Protein AF-A0A349B9G8-F1 (afdb_monomer_lite)

pLDDT: mean 92.89, std 4.32, range [77.88, 98.25]

Radius of gyration: 18.45 Å; chains: 1; bounding box: 40×33×50 Å

Sequence (109 aa):
EDEPMFTGWAVRTLQEGLQNLANLPDVFQEMTAYFLEHIGKRRAMEPGSRPDDILTMLIETESEHPITDEHLLGTCFLLLIAGIDTTWSNIGSSMYHLATHPEDQQRLR

Secondary structure (DSSP, 8-state):
--HHHHHHHHIIIIIITTT-GGGHHHHHHHHHHHHHHHHHHHHTS-GGGS-SSHHHHHHH---SS---HHHHHHHHHHHHHHIIIIIHHHHHHHHHHHHH-HHHHHHT-

Foldseek 3Di:
DCVVVLLVLLCCVPVVCVVPVVCVVVSL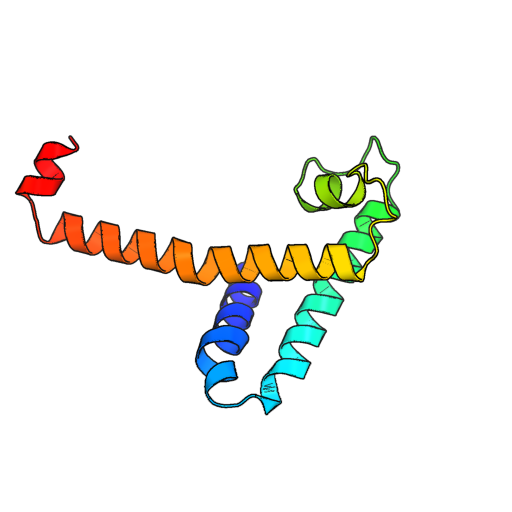VVLLVVVVVVLVVQVPDDLVPHDPDPSNCLCPDDDPDDCDSVNSSVVVVCCSNVCPPPVVVVVVVVVVVCVVCVPVVVVVD

Structure (mmCIF, N/CA/C/O backbone):
data_AF-A0A349B9G8-F1
#
_entry.id   AF-A0A349B9G8-F1
#
loop_
_atom_site.group_PDB
_atom_site.id
_atom_site.type_symbol
_atom_site.label_atom_id
_atom_site.label_alt_id
_atom_site.label_comp_id
_atom_site.label_asym_id
_atom_site.label_entity_id
_atom_site.label_seq_id
_atom_site.pdbx_PDB_ins_code
_atom_site.Cartn_x
_atom_site.Cartn_y
_atom_site.Cartn_z
_atom_site.occupancy
_atom_site.B_iso_or_equiv
_atom_site.auth_seq_id
_atom_site.auth_comp_id
_atom_site.auth_asym_id
_atom_site.auth_atom_id
_atom_site.pdbx_PDB_model_num
ATOM 1 N N . GLU A 1 1 ? -12.450 -7.403 -6.497 1.00 84.62 1 GLU A N 1
ATOM 2 C CA . GLU A 1 1 ? -12.035 -8.798 -6.755 1.00 84.62 1 GLU A CA 1
ATOM 3 C C . GLU A 1 1 ? -10.753 -9.128 -5.994 1.00 84.62 1 GLU A C 1
ATOM 5 O O . GLU A 1 1 ? -10.718 -10.168 -5.357 1.00 84.62 1 GLU A O 1
ATOM 10 N N . ASP A 1 2 ? -9.784 -8.208 -5.929 1.00 92.19 2 ASP A N 1
ATOM 11 C CA . ASP A 1 2 ? -8.474 -8.432 -5.281 1.00 92.19 2 ASP A CA 1
ATOM 12 C C . ASP A 1 2 ? -8.434 -8.288 -3.746 1.00 92.19 2 ASP A C 1
ATOM 14 O O . ASP A 1 2 ? -7.398 -8.520 -3.127 1.00 92.19 2 ASP A O 1
ATOM 18 N N . GLU A 1 3 ? -9.546 -7.911 -3.105 1.00 90.31 3 GLU A N 1
ATOM 19 C CA . GLU A 1 3 ? -9.597 -7.667 -1.653 1.00 90.31 3 GLU A CA 1
ATOM 20 C C . GLU A 1 3 ? -9.097 -8.860 -0.813 1.00 90.31 3 GLU A C 1
ATOM 22 O O . GLU A 1 3 ? -8.223 -8.637 0.025 1.00 90.31 3 GLU A O 1
ATOM 27 N N . PRO A 1 4 ? -9.510 -10.120 -1.065 1.00 94.19 4 PRO A N 1
ATOM 28 C CA . PRO A 1 4 ? -9.033 -11.253 -0.271 1.00 94.19 4 PRO A CA 1
ATOM 29 C C . PRO A 1 4 ? -7.520 -11.471 -0.382 1.00 94.19 4 PRO A C 1
ATOM 31 O O . PRO A 1 4 ? -6.872 -11.868 0.587 1.00 94.19 4 PRO A O 1
ATOM 34 N N . MET A 1 5 ? -6.946 -11.195 -1.556 1.00 94.56 5 MET A N 1
ATOM 35 C CA . MET A 1 5 ? -5.506 -11.289 -1.798 1.00 94.56 5 MET A CA 1
ATOM 36 C C . MET A 1 5 ? -4.756 -10.212 -1.008 1.00 94.56 5 MET A C 1
ATOM 38 O O . MET A 1 5 ? -3.806 -10.528 -0.297 1.00 94.56 5 MET A O 1
ATOM 42 N N . PHE A 1 6 ? -5.218 -8.961 -1.065 1.00 93.44 6 PHE A N 1
ATOM 43 C CA . PHE A 1 6 ? -4.607 -7.844 -0.341 1.00 93.44 6 PHE A CA 1
ATOM 44 C C . PHE A 1 6 ? -4.694 -8.001 1.179 1.00 93.44 6 PHE A C 1
ATOM 46 O O . PHE A 1 6 ? -3.703 -7.784 1.880 1.00 93.44 6 PHE A O 1
ATOM 53 N N . THR A 1 7 ? -5.844 -8.437 1.694 1.00 92.06 7 THR A N 1
ATOM 54 C CA . THR A 1 7 ? -6.014 -8.750 3.117 1.00 92.06 7 THR A CA 1
ATOM 55 C C . THR A 1 7 ? -5.093 -9.904 3.531 1.00 92.06 7 THR A C 1
ATOM 57 O O . THR A 1 7 ? -4.405 -9.814 4.549 1.00 92.06 7 THR A O 1
ATOM 60 N N . GLY A 1 8 ? -5.004 -10.965 2.719 1.00 93.44 8 GLY A N 1
ATOM 61 C CA . GLY A 1 8 ? -4.118 -12.105 2.979 1.00 93.44 8 GLY A CA 1
ATOM 62 C C . GLY A 1 8 ? -2.636 -11.723 3.009 1.00 93.44 8 GLY A C 1
ATOM 63 O O . GLY A 1 8 ? -1.891 -12.174 3.878 1.00 93.44 8 GLY A O 1
ATOM 64 N N . TRP A 1 9 ? -2.212 -10.844 2.107 1.00 94.50 9 TRP A N 1
ATOM 65 C CA . TRP A 1 9 ? -0.876 -10.262 2.099 1.00 94.50 9 TRP A CA 1
ATOM 66 C C . TRP A 1 9 ? -0.565 -9.473 3.370 1.00 94.50 9 TRP A C 1
ATOM 68 O O . TRP A 1 9 ? 0.474 -9.708 3.983 1.00 94.50 9 TRP A O 1
ATOM 78 N N . ALA A 1 10 ? -1.468 -8.597 3.816 1.00 91.94 10 ALA A N 1
ATOM 79 C CA . ALA A 1 10 ? -1.268 -7.834 5.047 1.00 91.94 10 ALA A CA 1
ATOM 80 C C . ALA A 1 10 ? -1.130 -8.748 6.279 1.00 91.94 10 ALA A C 1
ATOM 82 O O . ALA A 1 10 ? -0.223 -8.554 7.089 1.00 91.94 10 ALA A O 1
ATOM 83 N N . VAL A 1 11 ? -1.969 -9.785 6.385 1.00 90.94 11 VAL A N 1
ATOM 84 C CA . VAL A 1 11 ? -1.896 -10.787 7.465 1.00 90.94 11 VAL A CA 1
ATOM 85 C C . VAL A 1 11 ? -0.565 -11.540 7.431 1.00 90.94 11 VAL A C 1
ATOM 87 O O . VAL A 1 11 ? 0.140 -11.589 8.442 1.00 90.94 11 VAL A O 1
ATOM 90 N N . ARG A 1 12 ? -0.174 -12.068 6.264 1.00 92.44 12 ARG A N 1
ATOM 91 C CA . ARG A 1 12 ? 1.087 -12.808 6.107 1.00 92.44 12 ARG A CA 1
ATOM 92 C C . ARG A 1 12 ? 2.313 -11.931 6.378 1.00 92.44 12 ARG A C 1
ATOM 94 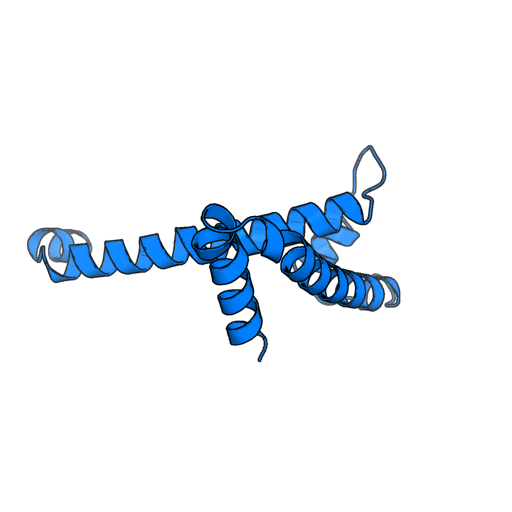O O . ARG A 1 12 ? 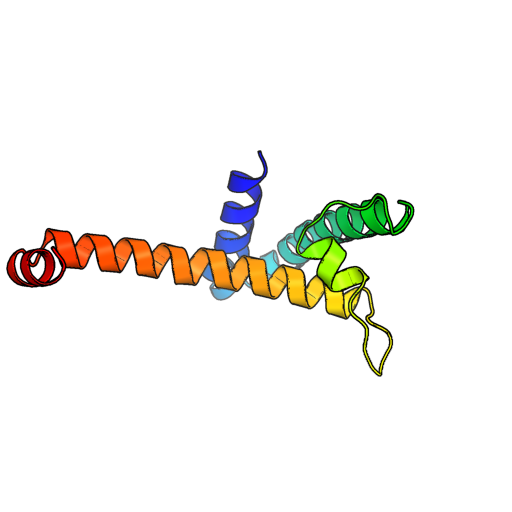3.293 -12.419 6.933 1.00 92.44 12 ARG A O 1
ATOM 101 N N . THR A 1 13 ? 2.273 -10.643 6.033 1.00 91.44 13 THR A N 1
ATOM 102 C CA . THR A 1 13 ? 3.375 -9.705 6.296 1.00 91.44 13 THR A CA 1
ATOM 103 C C . THR A 1 13 ? 3.447 -9.288 7.765 1.00 91.44 13 THR A C 1
ATOM 105 O O . THR A 1 13 ? 4.513 -9.393 8.370 1.00 91.44 13 THR A O 1
ATOM 108 N N . LEU A 1 14 ? 2.348 -8.7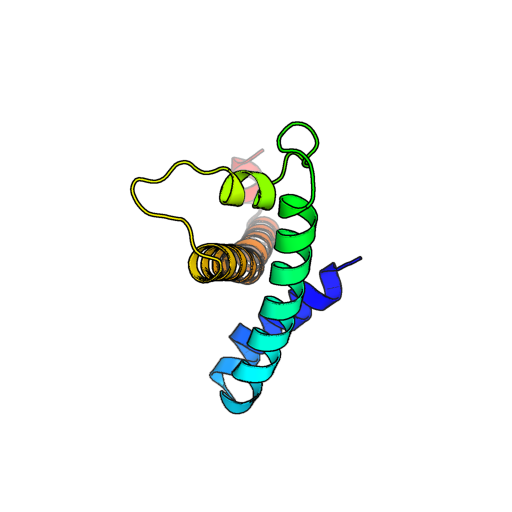99 8.346 1.00 88.69 14 LEU A N 1
ATOM 109 C CA . LEU A 1 14 ? 2.372 -8.151 9.660 1.00 88.69 14 LEU A CA 1
ATOM 110 C C . LEU A 1 14 ? 2.116 -9.112 10.818 1.00 88.69 14 LEU A C 1
ATOM 112 O O . LEU A 1 14 ? 2.768 -8.996 11.848 1.00 88.69 14 LEU A O 1
ATOM 116 N N . GLN A 1 15 ? 1.191 -10.061 10.679 1.00 86.50 15 GLN A N 1
ATOM 117 C CA . GLN A 1 15 ? 0.816 -10.949 11.785 1.00 86.50 15 GLN A CA 1
ATOM 118 C C . GLN A 1 15 ? 1.697 -12.197 11.812 1.00 86.50 15 GLN A C 1
ATOM 120 O O . GLN A 1 15 ? 2.270 -12.538 12.848 1.00 86.50 15 GLN A O 1
ATOM 125 N N . GLU A 1 16 ? 1.837 -12.858 10.664 1.00 88.62 16 GLU A N 1
ATOM 126 C CA . GLU A 1 16 ? 2.607 -14.100 10.555 1.00 88.62 16 GLU A CA 1
ATOM 127 C C . GLU A 1 16 ? 4.100 -13.830 10.358 1.00 88.62 16 GLU A C 1
ATOM 129 O O . GLU A 1 16 ? 4.933 -14.506 10.959 1.00 88.62 16 GLU A O 1
ATOM 134 N N . GLY A 1 17 ? 4.458 -12.817 9.563 1.00 82.94 17 GLY A N 1
ATOM 135 C CA . GLY A 1 17 ? 5.846 -12.485 9.241 1.00 82.94 17 GLY A CA 1
ATOM 136 C C . GLY A 1 17 ? 6.690 -12.125 10.465 1.00 82.94 17 GLY A C 1
ATOM 137 O O . GLY A 1 17 ? 7.852 -12.517 10.539 1.00 82.94 17 GLY A O 1
ATOM 138 N N . LEU A 1 18 ? 6.099 -11.474 11.474 1.00 77.88 18 LEU A N 1
ATOM 139 C CA . LEU A 1 18 ? 6.761 -11.208 12.760 1.00 77.88 18 LEU A CA 1
ATOM 140 C C . LEU A 1 18 ? 7.076 -12.490 13.550 1.00 77.88 18 LEU A C 1
ATOM 142 O O . LEU A 1 18 ? 7.996 -12.498 14.366 1.00 77.88 18 LEU A O 1
ATOM 146 N N . GLN A 1 19 ? 6.319 -13.563 13.320 1.00 83.69 19 GLN A N 1
ATOM 147 C CA . GLN A 1 19 ? 6.475 -14.848 14.005 1.00 83.69 19 GLN A CA 1
ATOM 148 C C . GLN A 1 19 ? 7.353 -15.820 13.210 1.00 83.69 19 GLN A C 1
ATOM 150 O O . GLN A 1 19 ? 8.064 -16.633 13.799 1.00 83.69 19 GLN A O 1
ATOM 155 N N . ASN A 1 20 ? 7.322 -15.737 11.877 1.00 83.31 20 ASN A N 1
ATOM 156 C CA . ASN A 1 20 ? 8.096 -16.579 10.979 1.00 83.31 20 ASN A CA 1
ATOM 157 C C . ASN A 1 20 ? 8.531 -15.815 9.718 1.00 83.31 20 ASN A C 1
ATOM 159 O O . ASN A 1 20 ? 7.838 -15.785 8.699 1.00 83.31 20 ASN A O 1
ATOM 163 N N . LEU A 1 21 ? 9.749 -15.274 9.768 1.00 85.88 21 LEU A N 1
ATOM 164 C CA . LEU A 1 21 ? 10.350 -14.518 8.667 1.00 85.88 21 LEU A CA 1
ATOM 165 C C . LEU A 1 21 ? 10.557 -15.351 7.388 1.00 85.88 21 LEU A C 1
ATOM 167 O O . LEU A 1 21 ? 10.736 -14.770 6.321 1.00 85.88 21 LEU A O 1
ATOM 171 N N . ALA A 1 22 ? 10.522 -16.689 7.460 1.00 87.12 22 ALA A N 1
ATOM 172 C CA . ALA A 1 22 ? 10.754 -17.556 6.302 1.00 87.12 22 ALA A CA 1
ATOM 173 C C . ALA A 1 22 ? 9.679 -17.421 5.211 1.00 87.12 22 ALA A C 1
ATOM 175 O O . ALA A 1 22 ? 9.968 -17.701 4.053 1.00 87.12 22 ALA A O 1
ATOM 176 N N . ASN A 1 23 ? 8.475 -16.959 5.563 1.00 82.31 23 ASN A N 1
ATOM 177 C CA . ASN A 1 23 ? 7.364 -16.788 4.621 1.00 82.31 23 ASN A CA 1
ATOM 178 C C . ASN A 1 23 ? 7.349 -15.405 3.948 1.00 82.31 23 ASN A C 1
ATOM 180 O O . ASN A 1 23 ? 6.592 -15.192 3.001 1.00 82.31 23 ASN A O 1
ATOM 184 N N . LEU A 1 24 ? 8.154 -14.451 4.435 1.00 88.00 24 LEU A N 1
ATOM 185 C CA . LEU A 1 24 ? 8.188 -13.094 3.889 1.00 88.00 24 LEU A CA 1
ATOM 186 C C . LEU A 1 24 ? 8.624 -13.047 2.416 1.00 88.00 24 LEU A C 1
ATOM 188 O O . LEU A 1 24 ? 7.950 -12.353 1.656 1.00 88.00 24 LEU A O 1
ATOM 192 N N . PRO A 1 25 ? 9.684 -13.761 1.976 1.00 92.62 25 PRO A N 1
ATOM 193 C CA . PRO A 1 25 ? 10.124 -13.713 0.582 1.00 92.62 25 PRO A CA 1
ATOM 194 C C . PRO A 1 25 ? 9.009 -14.054 -0.412 1.00 92.62 25 PRO A C 1
ATOM 196 O O . PRO A 1 25 ? 8.849 -13.342 -1.400 1.00 92.62 25 PRO A O 1
ATOM 199 N N . ASP A 1 26 ? 8.196 -15.069 -0.109 1.00 91.75 26 ASP A N 1
ATOM 200 C CA . ASP A 1 26 ? 7.091 -15.497 -0.972 1.00 91.75 26 ASP A CA 1
ATOM 201 C C . ASP A 1 26 ? 6.021 -14.402 -1.096 1.00 91.75 26 ASP A C 1
ATOM 203 O O . ASP A 1 26 ? 5.590 -14.073 -2.199 1.00 91.75 26 ASP A O 1
ATOM 207 N N . VAL A 1 27 ? 5.638 -13.768 0.022 1.00 93.25 27 VAL A N 1
ATOM 208 C CA . VAL A 1 27 ? 4.664 -12.658 0.019 1.00 93.25 27 VAL A CA 1
ATOM 209 C C . VAL A 1 27 ? 5.183 -11.477 -0.799 1.00 93.25 27 VAL A C 1
ATOM 211 O O . VAL A 1 27 ? 4.461 -10.921 -1.627 1.00 93.25 27 VAL A O 1
ATOM 214 N N . PHE A 1 28 ? 6.446 -11.092 -0.589 1.00 92.94 28 PHE A N 1
ATOM 215 C CA . PHE A 1 28 ? 7.063 -9.996 -1.335 1.00 92.94 28 PHE A CA 1
ATOM 216 C C . PHE A 1 28 ? 7.160 -10.311 -2.828 1.00 92.94 28 PHE A C 1
ATOM 218 O O . PHE A 1 28 ? 6.963 -9.416 -3.652 1.00 92.94 28 PHE A O 1
ATOM 225 N N . GLN A 1 29 ? 7.423 -11.567 -3.194 1.00 95.44 29 GLN A N 1
ATOM 226 C CA . GLN A 1 29 ? 7.453 -11.998 -4.586 1.00 95.44 29 GLN A CA 1
ATOM 227 C C . GLN A 1 29 ? 6.066 -11.909 -5.237 1.00 95.44 29 GLN A C 1
ATOM 229 O O . GLN A 1 29 ? 5.961 -11.408 -6.357 1.00 95.44 29 GLN A O 1
ATOM 234 N N . GLU A 1 30 ? 5.007 -12.333 -4.542 1.00 96.00 30 GLU A N 1
ATOM 235 C CA . GLU A 1 30 ? 3.621 -12.215 -5.014 1.00 96.00 30 GLU A CA 1
ATOM 236 C C . GLU A 1 30 ? 3.226 -10.748 -5.252 1.00 96.00 30 GLU A C 1
ATOM 238 O O . GLU A 1 30 ? 2.775 -10.395 -6.345 1.00 96.00 30 GLU A O 1
ATOM 243 N N . MET A 1 31 ? 3.465 -9.875 -4.266 1.00 95.81 31 MET A N 1
ATOM 244 C CA . MET A 1 31 ? 3.207 -8.435 -4.389 1.00 95.81 31 MET A CA 1
ATOM 245 C C . MET A 1 31 ? 4.003 -7.813 -5.540 1.00 95.81 31 MET A C 1
ATOM 247 O O . MET A 1 31 ? 3.467 -7.023 -6.318 1.00 95.81 31 MET A O 1
ATOM 251 N N . THR A 1 32 ? 5.283 -8.177 -5.664 1.00 96.75 32 THR A N 1
ATOM 252 C CA . THR A 1 32 ? 6.164 -7.672 -6.724 1.00 96.75 32 THR A CA 1
ATOM 253 C C . THR A 1 32 ? 5.634 -8.057 -8.098 1.00 96.75 32 THR A C 1
ATOM 255 O O . THR A 1 32 ? 5.535 -7.197 -8.971 1.00 96.75 32 THR A O 1
ATOM 258 N N . ALA A 1 33 ? 5.259 -9.324 -8.290 1.00 97.44 33 ALA A N 1
ATOM 259 C CA . ALA A 1 33 ? 4.709 -9.801 -9.554 1.00 97.44 33 ALA A CA 1
ATOM 260 C C . ALA A 1 33 ? 3.434 -9.032 -9.933 1.00 97.44 33 ALA A C 1
ATOM 262 O O . ALA A 1 33 ? 3.327 -8.536 -11.056 1.00 97.44 33 ALA A O 1
ATOM 263 N N . TYR A 1 34 ? 2.521 -8.860 -8.975 1.00 97.19 34 TYR A N 1
ATOM 264 C CA . TYR A 1 34 ? 1.280 -8.118 -9.173 1.00 97.19 34 TYR A CA 1
ATOM 265 C C . TYR A 1 34 ? 1.534 -6.656 -9.567 1.00 97.19 34 TYR A C 1
ATOM 267 O O . TYR A 1 34 ? 1.063 -6.184 -10.605 1.00 97.19 34 TYR A O 1
ATOM 275 N N . PHE A 1 35 ? 2.317 -5.918 -8.778 1.00 97.06 35 PHE A N 1
ATOM 276 C CA . PHE A 1 35 ? 2.544 -4.500 -9.049 1.00 97.06 35 PHE A CA 1
ATOM 277 C C . PHE A 1 35 ? 3.358 -4.268 -10.325 1.00 97.06 35 PHE A C 1
ATOM 279 O O . PHE A 1 35 ? 3.020 -3.356 -11.079 1.00 97.06 35 PHE A O 1
ATOM 286 N N . LEU A 1 36 ? 4.364 -5.097 -10.628 1.00 96.81 36 LEU A N 1
ATOM 287 C CA . LEU A 1 36 ? 5.110 -4.986 -11.888 1.00 96.81 36 LEU A CA 1
ATOM 288 C C . LEU A 1 36 ? 4.221 -5.229 -13.108 1.00 96.81 36 LEU A C 1
ATOM 290 O O . LEU A 1 36 ? 4.345 -4.506 -14.097 1.00 96.81 36 LEU A O 1
ATOM 294 N N . GLU A 1 37 ? 3.292 -6.186 -13.043 1.00 97.50 37 GLU A N 1
ATOM 295 C CA . GLU A 1 37 ? 2.313 -6.395 -14.111 1.00 97.50 37 GLU A CA 1
ATOM 296 C C . GLU A 1 37 ? 1.470 -5.128 -14.333 1.00 97.50 37 GLU A C 1
ATOM 298 O O . GLU A 1 37 ? 1.305 -4.658 -15.463 1.00 97.50 37 GLU A O 1
ATOM 303 N N . HIS A 1 38 ? 0.972 -4.525 -13.254 1.00 96.62 38 HIS A N 1
ATOM 304 C CA . HIS A 1 38 ? 0.154 -3.315 -13.319 1.00 96.62 38 HIS A CA 1
ATOM 305 C C . HIS A 1 38 ? 0.924 -2.061 -13.758 1.00 96.62 38 HIS A C 1
ATOM 307 O O . HIS A 1 38 ? 0.356 -1.222 -14.469 1.00 96.62 38 HIS A O 1
ATOM 313 N N . ILE A 1 39 ? 2.195 -1.935 -13.375 1.00 96.06 39 ILE A N 1
ATOM 314 C CA . ILE A 1 39 ? 3.100 -0.879 -13.844 1.00 96.06 39 ILE A CA 1
ATOM 315 C C . ILE A 1 39 ? 3.371 -1.064 -15.340 1.00 96.06 39 ILE A C 1
ATOM 317 O O . ILE A 1 39 ? 3.236 -0.114 -16.113 1.00 96.06 39 ILE A O 1
ATOM 321 N N . GLY A 1 40 ? 3.681 -2.290 -15.771 1.00 96.12 40 GLY A N 1
ATOM 322 C CA . GLY A 1 40 ? 3.920 -2.630 -17.173 1.00 96.12 40 GLY A CA 1
ATOM 323 C C . GLY A 1 40 ? 2.720 -2.311 -18.064 1.00 96.12 40 GLY A C 1
ATOM 324 O O . GLY A 1 40 ? 2.881 -1.657 -19.094 1.00 96.12 40 GLY A O 1
ATOM 325 N N . LYS A 1 41 ? 1.504 -2.676 -17.629 1.00 96.69 41 LYS A N 1
ATOM 326 C CA . LYS A 1 41 ? 0.253 -2.342 -18.333 1.00 96.69 41 LYS A CA 1
ATOM 327 C C . LYS A 1 41 ? 0.099 -0.836 -18.559 1.00 96.69 41 LYS A C 1
ATOM 329 O O . LYS A 1 41 ? -0.231 -0.434 -19.667 1.00 96.69 41 LYS A O 1
ATOM 334 N N . ARG A 1 42 ? 0.367 -0.003 -17.546 1.00 95.94 42 ARG A N 1
ATOM 335 C CA . ARG A 1 42 ? 0.263 1.467 -17.655 1.00 95.94 42 ARG A CA 1
ATOM 336 C C . ARG A 1 42 ? 1.364 2.066 -18.525 1.00 95.94 42 ARG A C 1
ATOM 338 O O . ARG A 1 42 ? 1.095 2.950 -19.331 1.00 95.94 42 ARG A O 1
ATOM 345 N N . ARG A 1 43 ? 2.596 1.561 -18.421 1.00 94.12 43 ARG A N 1
ATOM 346 C CA . ARG A 1 43 ? 3.717 2.004 -19.268 1.00 94.12 43 ARG A CA 1
ATOM 347 C C . ARG A 1 43 ? 3.526 1.665 -20.745 1.00 94.12 43 ARG A C 1
ATOM 349 O O . ARG A 1 43 ? 3.995 2.423 -21.584 1.00 94.12 43 ARG A O 1
ATOM 356 N N . ALA A 1 44 ? 2.837 0.566 -21.051 1.00 96.81 44 ALA A N 1
ATOM 357 C CA . ALA A 1 44 ? 2.493 0.177 -22.418 1.00 96.81 44 ALA A CA 1
ATOM 358 C C . ALA A 1 44 ? 1.358 1.019 -23.034 1.00 96.81 44 ALA A C 1
ATOM 360 O O . ALA A 1 44 ? 1.127 0.935 -24.238 1.00 96.81 44 ALA A O 1
ATOM 361 N N . MET A 1 45 ? 0.640 1.808 -22.228 1.00 97.06 45 MET A N 1
ATOM 362 C CA . MET A 1 45 ? -0.383 2.739 -22.703 1.00 97.06 45 MET A CA 1
ATOM 363 C C . MET A 1 45 ? 0.236 4.088 -23.078 1.00 97.06 45 MET A C 1
ATOM 365 O O . MET A 1 45 ? 1.174 4.563 -22.427 1.00 97.06 45 MET A O 1
ATOM 369 N N . GLU A 1 46 ? -0.364 4.742 -24.072 1.00 95.50 46 GLU A N 1
ATOM 370 C CA . GLU A 1 46 ? -0.081 6.141 -24.396 1.00 95.50 46 GLU A CA 1
ATOM 371 C C . GLU A 1 46 ? -0.347 7.036 -23.169 1.00 95.50 46 GLU A C 1
ATOM 373 O O . GLU A 1 46 ? -1.398 6.870 -22.540 1.00 95.50 46 GLU A O 1
ATOM 378 N N . PRO A 1 47 ? 0.542 7.994 -22.822 1.00 88.50 47 PRO A N 1
ATOM 379 C CA . PRO A 1 47 ? 0.431 8.789 -21.592 1.00 88.50 47 PRO A CA 1
ATOM 380 C C . PRO A 1 47 ? -0.957 9.404 -21.353 1.00 88.50 47 PRO A C 1
ATOM 382 O O . PRO A 1 47 ? -1.542 9.222 -20.294 1.00 88.50 47 PRO A O 1
ATOM 385 N N . GLY A 1 48 ? -1.565 10.022 -22.371 1.00 91.00 48 GLY A N 1
ATOM 386 C CA . GLY A 1 48 ? -2.894 10.643 -22.254 1.00 91.00 48 GLY A CA 1
ATOM 387 C C . GLY A 1 48 ? -4.086 9.676 -22.205 1.00 91.00 48 GLY A C 1
ATOM 388 O O . GLY A 1 48 ? -5.225 10.128 -22.184 1.00 91.00 48 GLY A O 1
ATOM 389 N N . SER A 1 49 ? -3.853 8.362 -22.258 1.00 95.81 49 SER A N 1
ATOM 390 C CA . SER A 1 49 ? -4.892 7.318 -22.209 1.00 95.81 49 SER A CA 1
ATOM 391 C C . SER A 1 49 ? -4.789 6.423 -20.971 1.00 95.81 49 SER A C 1
ATOM 393 O O . SER A 1 49 ? -5.553 5.464 -20.845 1.00 95.81 49 SER A O 1
ATOM 395 N N . ARG A 1 50 ? -3.839 6.698 -20.069 1.00 96.19 50 ARG A N 1
ATOM 396 C CA . ARG A 1 50 ? -3.695 5.957 -18.813 1.00 96.19 50 ARG A CA 1
ATOM 397 C C . ARG A 1 50 ? -4.858 6.271 -17.861 1.00 96.19 50 ARG A C 1
ATOM 399 O O . ARG A 1 50 ? -5.413 7.367 -17.923 1.00 96.19 50 ARG A O 1
ATOM 406 N N . PRO A 1 51 ? -5.240 5.333 -16.976 1.00 96.50 51 PRO A N 1
ATOM 407 C CA . PRO A 1 51 ? -6.261 5.597 -15.968 1.00 96.50 51 PRO A CA 1
ATOM 408 C C . PRO A 1 51 ? -5.820 6.694 -14.994 1.00 96.50 51 PRO A C 1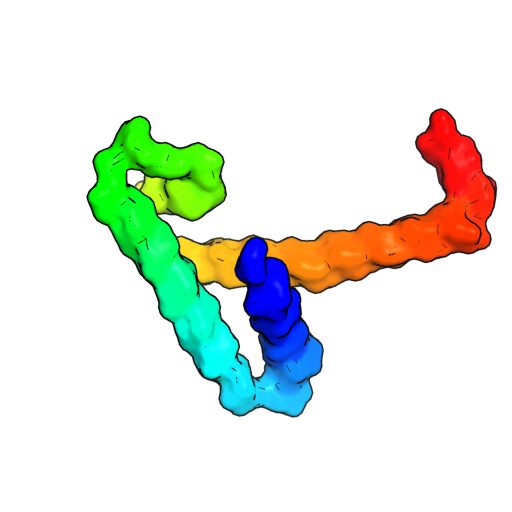
ATOM 410 O O . PRO A 1 51 ? -4.647 6.753 -14.632 1.00 96.50 51 PRO A O 1
ATOM 413 N N . ASP A 1 52 ? -6.765 7.502 -14.520 1.00 95.81 52 ASP A N 1
ATOM 414 C CA . ASP A 1 52 ? -6.535 8.469 -13.442 1.00 95.81 52 ASP A CA 1
ATOM 415 C C . ASP A 1 52 ? -6.503 7.740 -12.088 1.00 95.81 52 ASP A C 1
ATOM 417 O O . ASP A 1 52 ? -7.524 7.556 -11.423 1.00 95.81 52 ASP A O 1
ATOM 421 N N . ASP A 1 53 ? -5.330 7.210 -11.737 1.00 95.06 53 ASP A N 1
ATOM 422 C CA . ASP A 1 53 ? -5.106 6.464 -10.504 1.00 95.06 53 ASP A CA 1
ATOM 423 C C . ASP A 1 53 ? -3.714 6.714 -9.905 1.00 95.06 53 ASP A C 1
ATOM 425 O O . ASP A 1 53 ? -2.826 7.304 -10.523 1.00 95.06 53 ASP A O 1
ATOM 429 N N . ILE A 1 54 ? -3.523 6.246 -8.667 1.00 93.00 54 ILE A N 1
ATOM 430 C CA . ILE A 1 54 ? -2.275 6.435 -7.915 1.00 93.00 54 ILE A CA 1
ATOM 431 C C . ILE A 1 54 ? -1.074 5.830 -8.656 1.00 93.00 54 ILE A C 1
ATOM 433 O O . ILE A 1 54 ? 0.011 6.400 -8.614 1.00 93.00 54 ILE A O 1
ATOM 437 N N . LEU A 1 55 ? -1.231 4.702 -9.355 1.00 94.69 55 LEU A N 1
ATOM 438 C CA . LEU A 1 55 ? -0.115 4.097 -10.084 1.00 94.69 55 LEU A CA 1
ATOM 439 C C . LEU A 1 55 ? 0.298 4.954 -11.282 1.00 94.69 55 LEU A C 1
ATOM 441 O O . LEU A 1 55 ? 1.492 5.129 -11.510 1.00 94.69 55 LEU A O 1
ATOM 445 N N . THR A 1 56 ? -0.661 5.509 -12.025 1.00 95.75 56 THR A N 1
ATOM 446 C CA . THR A 1 56 ? -0.383 6.476 -13.094 1.00 95.75 56 THR A CA 1
ATOM 447 C C . THR A 1 56 ? 0.295 7.718 -12.528 1.00 95.75 56 THR A C 1
ATOM 449 O O . THR A 1 56 ? 1.347 8.103 -13.030 1.00 95.75 56 THR A O 1
ATOM 452 N N . MET A 1 57 ? -0.223 8.270 -11.426 1.00 93.69 57 MET A N 1
ATOM 453 C CA . MET A 1 57 ? 0.385 9.413 -10.740 1.00 93.69 57 MET A CA 1
ATOM 454 C C . MET A 1 57 ? 1.849 9.142 -10.372 1.00 93.69 57 MET A C 1
ATOM 456 O O . MET A 1 57 ? 2.712 9.970 -10.645 1.00 93.69 57 MET A O 1
ATOM 460 N N . LEU A 1 58 ? 2.152 7.973 -9.800 1.00 93.06 58 LEU A N 1
ATOM 461 C CA . LEU A 1 58 ? 3.517 7.595 -9.426 1.00 93.06 58 LEU A CA 1
ATOM 462 C C . LEU A 1 58 ? 4.436 7.408 -10.644 1.00 93.06 58 LEU A C 1
ATOM 464 O O . LEU A 1 58 ? 5.601 7.792 -10.590 1.00 93.06 58 LEU A O 1
ATOM 468 N N . ILE A 1 59 ? 3.930 6.841 -11.744 1.00 93.62 59 ILE A N 1
ATOM 469 C CA . ILE A 1 59 ? 4.696 6.653 -12.990 1.00 93.62 59 ILE A CA 1
ATOM 470 C C . ILE A 1 59 ? 5.015 7.994 -13.661 1.00 93.62 59 ILE A C 1
ATOM 472 O O . ILE A 1 59 ? 6.083 8.144 -14.250 1.00 93.62 59 ILE A O 1
ATOM 476 N N . GLU A 1 60 ? 4.084 8.943 -13.604 1.00 91.62 60 GLU A N 1
ATOM 477 C CA . GLU A 1 60 ? 4.185 10.251 -14.262 1.00 91.62 60 GLU A CA 1
ATOM 478 C C . GLU A 1 60 ? 4.783 11.332 -13.365 1.00 91.62 60 GLU A C 1
ATOM 480 O O . GLU A 1 60 ? 4.953 12.470 -13.797 1.00 91.62 60 GLU A O 1
ATOM 485 N N . THR A 1 61 ? 5.125 10.983 -12.125 1.00 90.62 61 THR A N 1
ATOM 486 C CA . THR A 1 61 ? 5.744 11.908 -11.182 1.00 90.62 61 THR A CA 1
ATOM 487 C C . THR A 1 61 ? 7.074 12.414 -11.736 1.00 90.62 61 THR A C 1
ATOM 489 O O . THR A 1 61 ? 8.013 11.647 -11.962 1.00 90.62 61 THR A O 1
ATOM 492 N N . GLU A 1 62 ? 7.172 13.730 -11.906 1.00 86.00 62 GLU A N 1
ATOM 493 C CA . GLU A 1 62 ? 8.437 14.398 -12.188 1.00 86.00 62 GLU A CA 1
ATOM 494 C C . GLU A 1 62 ? 9.312 14.413 -10.931 1.00 86.00 62 GLU A C 1
ATOM 496 O O . GLU A 1 62 ? 8.866 14.728 -9.828 1.00 86.00 62 GLU A O 1
ATOM 501 N N . SER A 1 63 ? 10.579 14.058 -11.098 1.00 86.00 63 SER A N 1
ATOM 502 C CA . SER A 1 63 ? 11.545 13.926 -10.014 1.00 86.00 63 SER A CA 1
ATOM 503 C C . SER A 1 63 ? 12.925 14.322 -10.528 1.00 86.00 63 SER A C 1
ATOM 505 O O . SER A 1 63 ? 13.254 14.069 -11.687 1.00 86.00 63 SER A O 1
ATOM 507 N N . GLU A 1 64 ? 13.754 14.919 -9.666 1.00 88.00 64 GLU A N 1
ATOM 508 C CA . GLU A 1 64 ? 15.144 15.264 -10.004 1.00 88.00 64 GLU A CA 1
ATOM 509 C C . GLU A 1 64 ? 15.973 14.027 -10.389 1.00 88.00 64 GLU A C 1
ATOM 511 O O . GLU A 1 64 ? 16.929 14.124 -11.158 1.00 88.00 64 GLU A O 1
ATOM 516 N N . HIS A 1 65 ? 15.586 12.856 -9.875 1.00 86.88 65 HIS A N 1
ATOM 517 C CA . HIS A 1 65 ? 16.213 11.570 -10.163 1.00 86.88 65 HIS A CA 1
ATOM 518 C C . HIS A 1 65 ? 15.219 10.620 -10.848 1.00 86.88 65 HIS A C 1
ATOM 520 O O . HIS A 1 65 ? 14.026 10.664 -10.544 1.00 86.88 65 HIS A O 1
ATOM 526 N N . PRO A 1 66 ? 15.670 9.708 -11.726 1.00 83.19 66 PRO A N 1
ATOM 527 C CA . PRO A 1 66 ? 14.779 8.722 -12.326 1.00 83.19 66 PRO A CA 1
ATOM 528 C C . PRO A 1 66 ? 14.042 7.893 -11.263 1.00 83.19 66 PRO A C 1
ATOM 530 O O . PRO A 1 66 ? 14.665 7.273 -10.398 1.00 83.19 66 PRO A O 1
ATOM 533 N N . ILE A 1 67 ? 12.710 7.855 -11.345 1.00 89.94 67 ILE A N 1
ATOM 534 C CA . ILE A 1 67 ? 11.899 6.946 -10.534 1.00 89.94 67 ILE A CA 1
ATOM 535 C C . ILE A 1 67 ? 12.089 5.528 -11.085 1.00 89.94 67 ILE A C 1
ATOM 537 O O . ILE A 1 67 ? 11.712 5.227 -12.218 1.00 89.94 67 ILE A O 1
ATOM 541 N N . THR A 1 68 ? 12.726 4.667 -10.293 1.00 92.19 68 THR A N 1
ATOM 542 C CA . THR A 1 68 ? 12.997 3.273 -10.644 1.00 92.19 68 THR A CA 1
ATOM 543 C C . THR A 1 68 ? 11.793 2.398 -10.309 1.00 92.19 68 THR A C 1
ATOM 545 O O . THR A 1 68 ? 10.909 2.784 -9.542 1.00 92.19 68 THR A O 1
ATOM 548 N N . ASP A 1 69 ? 11.780 1.179 -10.840 1.00 92.00 69 ASP A N 1
ATOM 549 C CA . ASP A 1 69 ? 10.747 0.194 -10.503 1.00 92.00 69 ASP A CA 1
ATOM 550 C C . ASP A 1 69 ? 10.777 -0.156 -9.014 1.00 92.00 69 ASP A C 1
ATOM 552 O O . ASP A 1 69 ? 9.728 -0.340 -8.410 1.00 92.00 69 ASP A O 1
ATOM 556 N N . GLU A 1 70 ? 11.961 -0.165 -8.400 1.00 92.81 70 GLU A N 1
ATOM 557 C CA . GLU A 1 70 ? 12.119 -0.365 -6.960 1.00 92.81 70 GLU A CA 1
ATOM 558 C C . GLU A 1 70 ? 11.444 0.749 -6.149 1.00 92.81 70 GLU A C 1
ATOM 560 O O . GLU A 1 70 ? 10.745 0.456 -5.180 1.00 92.81 70 GLU A O 1
ATOM 565 N N . HIS A 1 71 ? 11.571 2.014 -6.574 1.00 93.56 71 HIS A N 1
ATOM 566 C CA . HIS A 1 71 ? 10.856 3.122 -5.938 1.00 93.56 71 HIS A CA 1
ATOM 567 C C . HIS A 1 71 ? 9.338 2.939 -6.050 1.00 93.56 71 HIS A C 1
ATOM 569 O O . HIS A 1 71 ? 8.637 3.031 -5.043 1.00 93.56 71 HIS A O 1
ATOM 575 N N . LEU A 1 72 ? 8.831 2.616 -7.246 1.00 95.00 72 LEU A N 1
ATOM 576 C CA . LEU A 1 72 ? 7.397 2.389 -7.460 1.00 95.00 72 LEU A CA 1
ATOM 577 C C . LEU A 1 72 ? 6.872 1.236 -6.600 1.00 95.00 72 LEU A C 1
ATOM 579 O O . LEU A 1 72 ? 5.855 1.384 -5.923 1.00 95.00 72 LEU A O 1
ATOM 583 N N . LEU A 1 73 ? 7.576 0.103 -6.595 1.00 95.56 73 LEU A N 1
ATOM 584 C CA . LEU A 1 73 ? 7.219 -1.072 -5.804 1.00 95.56 73 LEU A CA 1
ATOM 585 C C . LEU A 1 73 ? 7.232 -0.772 -4.307 1.00 95.56 73 LEU A C 1
ATOM 587 O O . LEU A 1 73 ? 6.271 -1.107 -3.614 1.00 95.56 73 LEU A O 1
ATOM 591 N N . GLY A 1 74 ? 8.275 -0.099 -3.817 1.00 94.38 74 GLY A N 1
ATOM 592 C CA . GLY A 1 74 ? 8.384 0.306 -2.419 1.00 94.38 74 GLY A CA 1
ATOM 593 C C . GLY A 1 74 ? 7.233 1.214 -1.990 1.00 94.38 74 GLY A C 1
ATOM 594 O O . GLY A 1 74 ? 6.645 1.001 -0.930 1.00 94.38 74 GLY A O 1
ATOM 595 N N . THR A 1 75 ? 6.844 2.178 -2.830 1.00 95.12 75 THR A N 1
ATOM 596 C CA . THR A 1 75 ? 5.685 3.038 -2.558 1.00 95.12 75 THR A CA 1
ATOM 597 C C . THR A 1 75 ? 4.373 2.254 -2.563 1.00 95.12 75 THR A C 1
ATOM 599 O O . THR A 1 75 ? 3.563 2.434 -1.657 1.00 95.12 75 THR A O 1
ATOM 602 N N . CYS A 1 76 ? 4.162 1.354 -3.527 1.00 94.81 76 CYS A N 1
ATOM 603 C CA . CYS A 1 76 ? 2.957 0.519 -3.577 1.00 94.81 76 CYS A CA 1
ATOM 604 C C . CYS A 1 76 ? 2.833 -0.375 -2.339 1.00 94.81 76 CYS A C 1
ATOM 606 O O . CYS A 1 76 ? 1.771 -0.434 -1.719 1.00 94.81 76 CYS A O 1
ATOM 608 N N . PHE A 1 77 ? 3.934 -1.021 -1.950 1.00 93.56 77 PHE A N 1
ATOM 609 C CA . PHE A 1 77 ? 4.017 -1.827 -0.738 1.00 93.56 77 PHE A CA 1
ATOM 610 C C . PHE A 1 77 ? 3.694 -1.001 0.512 1.00 93.56 77 PHE A C 1
ATOM 612 O O . PHE A 1 77 ? 2.852 -1.400 1.318 1.00 93.56 77 PHE A O 1
ATOM 619 N N . LEU A 1 78 ? 4.325 0.171 0.648 1.00 93.06 78 LEU A N 1
ATOM 620 C CA . LEU A 1 78 ? 4.109 1.069 1.778 1.00 93.06 78 LEU A CA 1
ATOM 621 C C . LEU A 1 78 ? 2.636 1.466 1.899 1.00 93.06 78 LEU A C 1
ATOM 623 O O . LEU A 1 78 ? 2.066 1.353 2.981 1.00 93.06 78 LEU A O 1
ATOM 627 N N . LEU A 1 79 ? 2.017 1.904 0.800 1.00 93.00 79 LEU A N 1
ATOM 628 C CA . LEU A 1 79 ? 0.617 2.329 0.792 1.00 93.00 79 LEU A CA 1
ATOM 629 C C . LEU A 1 79 ? -0.331 1.182 1.157 1.00 93.00 79 LEU A C 1
ATOM 631 O O . LEU A 1 79 ? -1.252 1.384 1.950 1.00 93.00 79 LEU A O 1
ATOM 635 N N . LEU A 1 80 ? -0.090 -0.017 0.618 1.00 92.81 80 LEU A N 1
ATOM 636 C CA . LEU A 1 80 ? -0.908 -1.197 0.887 1.00 92.81 80 LEU A CA 1
ATOM 637 C C . LEU A 1 80 ? -0.872 -1.580 2.373 1.00 92.81 80 LEU A C 1
ATOM 639 O O . LEU A 1 80 ? -1.916 -1.672 3.019 1.00 92.81 80 LEU A O 1
ATOM 643 N N . ILE A 1 81 ? 0.328 -1.784 2.919 1.00 90.88 81 ILE A N 1
ATOM 644 C CA . ILE A 1 81 ? 0.505 -2.261 4.295 1.00 90.88 81 ILE A CA 1
ATOM 645 C C . ILE A 1 81 ? 0.085 -1.196 5.306 1.00 90.88 81 ILE A C 1
ATOM 647 O O . ILE A 1 81 ? -0.626 -1.506 6.264 1.00 90.88 81 ILE A O 1
ATOM 651 N N . ALA A 1 82 ? 0.471 0.064 5.082 1.00 89.94 82 ALA A N 1
ATOM 652 C CA . ALA A 1 82 ? 0.104 1.151 5.981 1.00 89.94 82 ALA A CA 1
ATOM 653 C C . ALA A 1 82 ? -1.415 1.345 6.034 1.00 89.94 82 ALA A C 1
ATOM 655 O O . ALA A 1 82 ? -1.969 1.529 7.118 1.00 89.94 82 ALA A O 1
ATOM 656 N N . GLY A 1 83 ? -2.096 1.286 4.886 1.00 87.94 83 GLY A N 1
ATOM 657 C CA . GLY A 1 83 ? -3.538 1.500 4.806 1.00 87.94 83 GLY A CA 1
ATOM 658 C C . GLY A 1 83 ? -4.345 0.388 5.472 1.00 87.94 83 GLY A C 1
ATOM 659 O O . GLY A 1 83 ? -5.246 0.680 6.262 1.00 87.94 83 GLY A O 1
ATOM 660 N N . ILE A 1 84 ? -4.009 -0.871 5.178 1.00 87.62 84 ILE A N 1
ATOM 661 C CA . ILE A 1 84 ? -4.816 -2.016 5.610 1.00 87.62 84 ILE A CA 1
ATOM 662 C C . ILE A 1 84 ? -4.783 -2.200 7.126 1.00 87.62 84 ILE A C 1
ATOM 664 O O . ILE A 1 84 ? -5.844 -2.330 7.720 1.00 87.62 84 ILE A O 1
ATOM 668 N N . ASP A 1 85 ? -3.622 -2.178 7.780 1.00 85.62 85 ASP A N 1
ATOM 669 C CA . ASP A 1 85 ? -3.565 -2.512 9.212 1.00 85.62 85 ASP A CA 1
ATOM 670 C C . ASP A 1 85 ? -3.950 -1.330 10.114 1.00 85.62 85 ASP A C 1
ATOM 672 O O . ASP A 1 85 ? -4.715 -1.485 11.071 1.00 85.62 85 ASP A O 1
ATOM 676 N N . THR A 1 86 ? -3.494 -0.114 9.781 1.00 89.94 86 THR A N 1
ATOM 677 C CA . THR A 1 86 ? -3.694 1.053 10.659 1.00 89.94 86 THR A CA 1
ATOM 678 C C . THR A 1 86 ? -5.094 1.647 10.541 1.00 89.94 86 THR A C 1
ATOM 680 O O . THR A 1 86 ? -5.758 1.869 11.555 1.00 89.94 86 THR A O 1
ATOM 683 N N . THR A 1 87 ? -5.578 1.889 9.318 1.00 92.69 87 THR A N 1
ATOM 684 C CA . THR A 1 87 ? -6.855 2.588 9.113 1.00 92.69 87 THR A CA 1
ATOM 685 C C . THR A 1 87 ? -8.021 1.676 9.466 1.00 92.69 87 THR A C 1
ATOM 687 O O . THR A 1 87 ? -8.954 2.117 10.138 1.00 92.69 87 THR A O 1
ATOM 690 N N . TRP A 1 88 ? -7.936 0.390 9.108 1.00 89.56 88 TRP A N 1
ATOM 691 C CA . TRP A 1 88 ? -8.919 -0.613 9.516 1.00 89.56 88 TRP A CA 1
ATOM 692 C C . TRP A 1 88 ? -9.035 -0.690 11.039 1.00 89.56 88 TRP A C 1
ATOM 694 O O . TRP A 1 88 ? -10.130 -0.540 11.589 1.00 89.56 88 TRP A O 1
ATOM 704 N N . SER A 1 89 ? -7.908 -0.881 11.734 1.00 89.44 89 SER A N 1
ATOM 705 C CA . SER A 1 89 ? -7.888 -1.002 13.196 1.00 89.44 89 SER A CA 1
ATOM 706 C C . SER A 1 89 ? -8.374 0.274 13.881 1.00 89.44 89 SER A C 1
ATOM 708 O O . SER A 1 89 ? -9.098 0.205 14.879 1.00 89.44 89 SER A O 1
ATOM 710 N N . ASN A 1 90 ? -8.044 1.444 13.326 1.00 95.25 90 ASN A N 1
ATOM 711 C CA . ASN A 1 90 ? -8.488 2.729 13.856 1.00 95.25 90 ASN A CA 1
ATOM 712 C C . ASN A 1 90 ? -10.000 2.941 13.688 1.00 95.25 90 ASN A C 1
ATOM 714 O O . ASN A 1 90 ? -10.665 3.374 14.630 1.00 95.25 90 ASN A O 1
ATOM 718 N N . ILE A 1 91 ? -10.566 2.594 12.526 1.00 95.94 91 ILE A N 1
ATOM 719 C CA . ILE A 1 91 ? -12.017 2.657 12.294 1.00 95.94 91 ILE A CA 1
ATOM 720 C C . ILE A 1 91 ? -12.740 1.712 13.260 1.00 95.94 91 ILE A C 1
ATOM 722 O O . ILE A 1 91 ? -13.669 2.137 13.947 1.00 95.94 91 ILE A O 1
ATOM 726 N N . GLY A 1 92 ? -12.282 0.461 13.373 1.00 94.94 92 GLY A N 1
ATOM 727 C CA . GLY A 1 92 ? -12.849 -0.519 14.302 1.00 94.94 92 GLY A CA 1
ATOM 728 C C . GLY A 1 92 ? -12.826 -0.037 15.754 1.00 94.94 92 GLY A C 1
ATOM 729 O O . GLY A 1 92 ? -13.856 -0.052 16.430 1.00 94.94 92 GLY A O 1
ATOM 730 N N . SER A 1 93 ? -11.678 0.469 16.210 1.00 96.94 93 SER A N 1
ATOM 731 C CA . SER A 1 93 ? -11.512 0.990 17.574 1.00 96.94 93 SER A CA 1
ATOM 732 C C . SER A 1 93 ? -12.376 2.227 17.830 1.00 96.94 93 SER A C 1
ATOM 734 O O . SER A 1 93 ? -12.993 2.339 18.888 1.00 96.94 93 SER A O 1
ATOM 736 N N . SER A 1 94 ? -12.486 3.126 16.847 1.00 97.31 94 SER A N 1
ATOM 737 C CA . SER A 1 94 ? -13.323 4.327 16.945 1.00 97.31 94 SER A CA 1
ATOM 738 C C . SER A 1 94 ? -14.807 3.973 17.036 1.00 97.31 94 SER A C 1
ATOM 740 O O . SER A 1 94 ? -15.523 4.512 17.879 1.00 97.31 94 SER A O 1
ATOM 742 N N . MET A 1 95 ? -15.278 3.031 16.213 1.00 97.62 95 MET A N 1
ATOM 743 C CA . MET A 1 95 ? -16.662 2.550 16.277 1.00 97.62 95 MET A CA 1
ATOM 744 C C . MET A 1 95 ? -16.960 1.865 17.612 1.00 97.62 95 MET A C 1
ATOM 746 O O . MET A 1 95 ? -18.007 2.118 18.205 1.00 97.62 95 MET A O 1
ATOM 750 N N . TYR A 1 96 ? -16.035 1.041 18.112 1.00 98.12 96 TYR A N 1
ATOM 751 C CA . TYR A 1 96 ? -16.171 0.404 19.420 1.00 98.12 96 TYR A CA 1
ATOM 752 C C . TYR A 1 96 ? -16.254 1.432 20.560 1.00 98.12 96 TYR A C 1
ATOM 754 O O . TYR A 1 96 ? -17.115 1.314 21.435 1.00 98.12 96 TYR A O 1
ATOM 762 N N . HIS A 1 97 ? -15.419 2.478 20.528 1.00 98.00 97 HIS A N 1
ATOM 763 C CA . HIS A 1 97 ? -15.462 3.570 21.506 1.00 98.00 97 HIS A CA 1
ATOM 764 C C . HIS A 1 97 ? -16.822 4.270 21.501 1.00 98.00 97 HIS A C 1
ATOM 766 O O . HIS A 1 97 ? -17.480 4.352 22.536 1.00 98.00 97 HIS A O 1
ATOM 772 N N . LEU A 1 98 ? -17.292 4.699 20.325 1.00 97.94 98 LEU A N 1
ATOM 773 C CA . LEU A 1 98 ? -18.566 5.414 20.188 1.00 97.94 98 LEU A CA 1
ATOM 774 C C . LEU A 1 98 ? -19.788 4.548 20.527 1.00 97.94 98 LEU A C 1
ATOM 776 O O . LEU A 1 98 ? -20.817 5.082 20.935 1.00 97.94 98 LEU A O 1
ATOM 780 N N . ALA A 1 99 ? -19.695 3.225 20.374 1.00 97.94 99 ALA A N 1
ATOM 781 C CA . ALA A 1 99 ? -20.747 2.297 20.783 1.00 97.94 99 ALA A CA 1
ATOM 782 C C . ALA A 1 99 ? -20.810 2.094 22.307 1.00 97.94 99 ALA A C 1
ATOM 784 O O . ALA A 1 99 ? -21.866 1.743 22.831 1.00 97.94 99 ALA A O 1
ATOM 785 N N . THR A 1 100 ? -19.696 2.307 23.013 1.00 98.19 100 THR A N 1
ATOM 786 C CA . THR A 1 100 ? -19.580 2.088 24.463 1.00 98.19 100 THR A CA 1
ATOM 787 C C . THR A 1 100 ? -19.608 3.380 25.293 1.00 98.19 100 THR A C 1
ATOM 789 O O .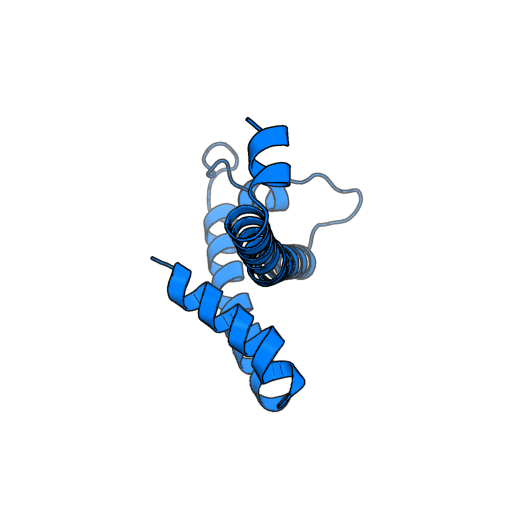 THR A 1 100 ? -19.781 3.291 26.505 1.00 98.19 100 THR A O 1
ATOM 792 N N . HIS A 1 101 ? -19.538 4.558 24.653 1.00 98.19 101 HIS A N 1
ATOM 793 C CA . HIS A 1 101 ? -19.561 5.890 25.287 1.00 98.19 101 HIS A CA 1
ATOM 794 C C . HIS A 1 101 ? -20.625 6.810 24.644 1.00 98.19 101 HIS A C 1
ATOM 796 O O . HIS A 1 101 ? -20.309 7.631 23.771 1.00 98.19 101 HIS A O 1
ATOM 802 N N . PRO A 1 102 ? -21.913 6.685 25.031 1.00 97.75 102 PRO A N 1
ATOM 803 C CA . PRO A 1 102 ? -23.010 7.462 24.445 1.00 97.75 102 PRO A CA 1
ATOM 804 C C . PRO A 1 102 ? -22.843 8.983 24.561 1.00 97.75 102 PRO A C 1
ATOM 806 O O . PRO A 1 102 ? -23.310 9.725 23.699 1.00 97.75 102 PRO A O 1
ATOM 809 N N . GLU A 1 103 ? -22.179 9.462 25.610 1.00 98.25 103 GLU A N 1
ATOM 810 C CA . GLU A 1 103 ? -21.874 10.874 25.829 1.00 98.25 103 GLU A CA 1
ATOM 811 C C . GLU A 1 103 ? -20.941 11.445 24.757 1.00 98.25 103 GLU A C 1
ATOM 813 O O . GLU A 1 103 ? -21.198 12.534 24.241 1.00 98.25 103 GLU A O 1
ATOM 818 N N . ASP A 1 104 ? -19.910 10.701 24.355 1.00 98.12 104 ASP A N 1
ATOM 819 C CA . ASP A 1 104 ? -19.001 11.109 23.284 1.00 98.12 104 ASP A CA 1
ATOM 820 C C . ASP A 1 104 ? -19.679 11.010 21.918 1.00 98.12 104 ASP A C 1
ATOM 822 O O . ASP A 1 104 ? -19.526 11.905 21.085 1.00 98.12 104 ASP A O 1
ATOM 826 N N . GLN A 1 105 ? -20.511 9.985 21.707 1.00 97.50 105 GLN A N 1
ATOM 827 C CA . GLN A 1 105 ? -21.354 9.902 20.516 1.00 97.50 105 GLN A CA 1
ATOM 828 C C . GLN A 1 105 ? -22.289 11.117 20.402 1.00 97.50 105 GLN A C 1
ATOM 830 O O . GLN A 1 105 ? -22.443 11.672 19.315 1.00 97.50 105 GLN A O 1
ATOM 835 N N . GLN A 1 106 ? -22.899 11.556 21.508 1.00 97.62 106 GLN A N 1
ATOM 836 C CA . GLN A 1 106 ? -23.801 12.708 21.520 1.00 97.62 106 GLN A CA 1
ATOM 837 C C . GLN A 1 106 ? -23.072 14.030 21.245 1.00 97.62 106 GLN A C 1
ATOM 839 O O . GLN A 1 106 ? -23.672 14.930 20.667 1.00 97.62 106 GLN A O 1
ATOM 844 N N . ARG A 1 107 ? -21.792 14.154 21.619 1.00 97.69 107 ARG A N 1
ATOM 845 C CA . ARG A 1 107 ? -20.972 15.346 21.332 1.00 97.69 107 ARG A CA 1
ATOM 846 C C . ARG A 1 107 ? -20.656 15.534 19.845 1.00 97.69 107 ARG A C 1
ATOM 848 O O . ARG A 1 107 ? -20.363 16.657 19.449 1.00 97.69 107 ARG A O 1
ATOM 855 N N . LEU A 1 108 ? -20.664 14.457 19.056 1.00 96.50 108 LEU A N 1
ATOM 856 C CA . LEU A 1 108 ? -20.342 14.469 17.621 1.00 96.50 108 LEU A CA 1
ATOM 857 C C . LEU A 1 108 ? -21.580 14.547 16.706 1.00 96.50 108 LEU A C 1
ATOM 859 O O . LEU A 1 108 ? -21.418 14.579 15.487 1.00 96.50 108 LEU A O 1
ATOM 863 N N . ARG A 1 109 ? -22.791 14.535 17.275 1.00 92.31 109 ARG A N 1
ATOM 864 C CA . ARG A 1 109 ? -24.062 14.697 16.551 1.00 92.31 109 ARG A CA 1
ATOM 865 C C . ARG A 1 109 ? -24.414 16.166 16.364 1.00 92.31 109 ARG A C 1
ATOM 867 O O . ARG A 1 109 ? -24.943 16.479 15.277 1.00 92.31 109 ARG A O 1
#